Protein AF-A0A352SPP5-F1 (afdb_monomer)

Solvent-accessible surface area (backbone atoms only — not comparable to full-atom values): 5085 Å² total; per-residue (Å²): 127,84,73,78,54,50,36,42,17,76,70,48,88,58,97,64,88,86,57,46,43,59,64,95,51,65,56,72,34,60,54,47,40,62,75,73,87,80,62,84,96,59,93,77,86,91,82,70,78,64,60,42,92,85,59,90,72,82,74,60,57,36,52,40,52,60,50,52,17,60,67,25,34,70,83,47,53,112

Mean predicted aligned error: 3.98 Å

Sequence (78 aa):
MAENRGDQAFLNSDATGTWLEMTYGGALSFARRRYSRDLDGVDIVVSGIPYDNAVTYRSGCRLGPRAIRAGSVQLAEL

Radius of gyration: 14.74 Å; Cα contacts (8 Å, |Δi|>4): 89; chains: 1; bounding box: 34×26×48 Å

Secondary structure (DSSP, 8-state):
---SBS-HHHH--SSS---B--TTSS--SGGG-------TT-S---------TT-SS---GGGHHHHHHHHGGGGG--

Structure (mmCIF, N/CA/C/O backbone):
data_AF-A0A352SPP5-F1
#
_entry.id   AF-A0A352SPP5-F1
#
loop_
_atom_site.group_PDB
_atom_site.id
_atom_site.type_symbol
_atom_site.label_atom_id
_atom_site.label_alt_id
_atom_site.label_comp_id
_atom_site.label_asym_id
_atom_site.label_entity_id
_atom_site.label_seq_id
_atom_site.pdbx_PDB_ins_code
_atom_site.Cartn_x
_atom_site.Cartn_y
_atom_site.Cartn_z
_atom_site.occupancy
_atom_site.B_iso_or_equiv
_atom_site.auth_seq_id
_atom_site.auth_comp_id
_atom_site.auth_asym_id
_atom_site.auth_atom_id
_atom_site.pdbx_PDB_model_num
ATOM 1 N N . MET A 1 1 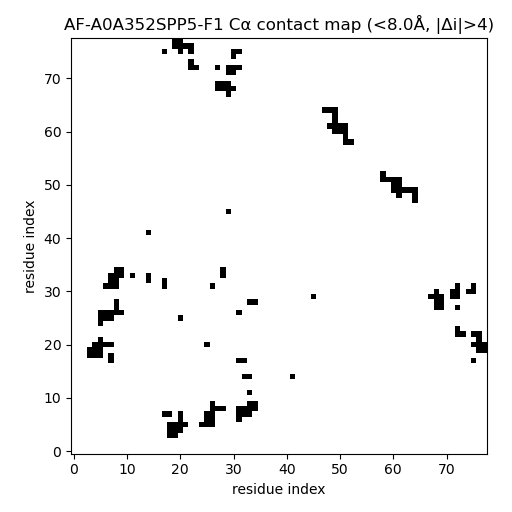? -12.131 0.672 27.294 1.00 43.09 1 MET A N 1
ATOM 2 C CA . MET A 1 1 ? -12.188 0.370 25.850 1.00 43.09 1 MET A CA 1
ATOM 3 C C . MET A 1 1 ? -10.863 0.821 25.273 1.00 43.09 1 MET A C 1
ATOM 5 O O . MET A 1 1 ? -10.466 1.933 25.598 1.00 43.09 1 MET A O 1
ATOM 9 N N . ALA A 1 2 ? -10.132 -0.042 24.563 1.00 54.41 2 ALA A N 1
ATOM 10 C CA . ALA A 1 2 ? -8.920 0.407 23.883 1.00 54.41 2 ALA A CA 1
ATOM 11 C C . ALA A 1 2 ? -9.334 1.491 22.885 1.00 54.41 2 ALA A C 1
ATOM 13 O O . ALA A 1 2 ? -10.331 1.333 22.184 1.00 54.41 2 ALA A O 1
ATOM 14 N N . GLU A 1 3 ? -8.648 2.624 22.906 1.00 70.12 3 GLU A N 1
ATOM 15 C CA . GLU A 1 3 ? -8.923 3.676 21.944 1.00 70.12 3 GLU A CA 1
ATOM 16 C C . GLU A 1 3 ? -8.530 3.153 20.557 1.00 70.12 3 GLU A C 1
ATOM 18 O O . GLU A 1 3 ? -7.413 2.669 20.390 1.00 70.12 3 GLU A O 1
ATOM 23 N N . ASN A 1 4 ? -9.455 3.189 19.592 1.00 79.31 4 ASN A N 1
ATOM 24 C CA . ASN A 1 4 ? -9.240 2.715 18.221 1.00 79.31 4 ASN A CA 1
ATOM 25 C C . ASN A 1 4 ? -8.222 3.620 17.506 1.00 79.31 4 ASN A C 1
ATOM 27 O O . ASN A 1 4 ? -8.591 4.532 16.765 1.00 79.31 4 ASN A O 1
ATOM 31 N N . ARG A 1 5 ? -6.936 3.414 17.793 1.00 80.56 5 ARG A N 1
ATOM 32 C CA . ARG A 1 5 ? -5.807 4.221 17.325 1.00 80.56 5 ARG A CA 1
ATOM 33 C C . ARG A 1 5 ? -4.612 3.327 17.043 1.00 80.56 5 ARG A C 1
ATOM 35 O O . ARG A 1 5 ? -4.247 2.507 17.881 1.00 80.56 5 ARG A O 1
ATOM 42 N N . GLY A 1 6 ? -3.959 3.572 15.910 1.00 88.31 6 GLY A N 1
ATOM 43 C CA . GLY A 1 6 ? -2.745 2.859 15.521 1.00 88.31 6 GLY A CA 1
ATOM 44 C C . GLY A 1 6 ? -2.985 1.432 15.020 1.00 88.31 6 GLY A C 1
ATOM 45 O O . GLY A 1 6 ? -3.901 0.739 15.454 1.00 88.31 6 GLY A O 1
ATOM 46 N N . ASP A 1 7 ? -2.133 1.006 14.088 1.00 92.94 7 ASP A N 1
ATOM 47 C CA . ASP A 1 7 ? -2.086 -0.339 13.500 1.00 92.94 7 ASP A CA 1
ATOM 48 C C . ASP A 1 7 ? -3.447 -0.900 13.053 1.00 92.94 7 ASP A C 1
ATOM 50 O O . ASP A 1 7 ? -3.718 -2.103 13.152 1.00 92.94 7 ASP A O 1
ATOM 54 N N . GLN A 1 8 ? -4.295 -0.038 12.481 1.00 92.44 8 GLN A N 1
ATOM 55 C CA . GLN A 1 8 ? -5.648 -0.387 12.046 1.00 92.44 8 GLN A CA 1
ATOM 56 C C . GLN A 1 8 ? -5.636 -1.578 11.086 1.00 92.44 8 GLN A C 1
ATOM 58 O O . GLN A 1 8 ? -6.495 -2.458 11.162 1.00 92.44 8 GLN A O 1
ATOM 63 N N . ALA A 1 9 ? -4.643 -1.630 10.195 1.00 94.44 9 ALA A N 1
ATOM 64 C CA . ALA A 1 9 ? -4.536 -2.677 9.189 1.00 94.44 9 ALA A CA 1
ATOM 65 C C . ALA A 1 9 ? -4.484 -4.099 9.783 1.00 94.44 9 ALA A C 1
ATOM 67 O O . ALA A 1 9 ? -4.821 -5.054 9.079 1.00 94.44 9 ALA A O 1
ATOM 68 N N . PHE A 1 10 ? -4.070 -4.244 11.048 1.00 93.56 10 PHE A N 1
ATOM 69 C CA . PHE A 1 10 ? -4.010 -5.522 11.759 1.00 93.56 10 PHE A CA 1
ATOM 70 C C . PHE A 1 10 ? -5.048 -5.647 12.875 1.00 93.56 10 PHE A C 1
ATOM 72 O O . PHE A 1 10 ? -5.536 -6.749 13.116 1.00 93.56 10 PHE A O 1
ATOM 79 N N . LEU A 1 11 ? -5.366 -4.546 13.561 1.00 92.00 11 LEU A N 1
ATOM 80 C CA . LEU A 1 11 ? -6.201 -4.565 14.763 1.00 92.00 11 LEU A CA 1
ATOM 81 C C . LEU A 1 11 ? -7.698 -4.412 14.477 1.00 92.00 11 LEU A C 1
ATOM 83 O O . LEU A 1 11 ? -8.514 -4.835 15.294 1.00 92.00 11 LEU A O 1
ATOM 87 N N . ASN A 1 12 ? -8.076 -3.832 13.336 1.00 89.88 12 ASN A N 1
ATOM 88 C CA . ASN A 1 12 ? -9.483 -3.669 12.994 1.00 89.88 12 ASN A CA 1
ATOM 89 C C . ASN A 1 12 ? -10.102 -5.016 12.589 1.00 89.88 12 ASN A C 1
ATOM 91 O O . ASN A 1 12 ? -9.664 -5.650 11.623 1.00 89.88 12 ASN A O 1
ATOM 95 N N . SER A 1 13 ? -11.136 -5.444 13.315 1.00 85.94 13 SER A N 1
ATOM 96 C CA . SER A 1 13 ? -11.943 -6.613 12.955 1.00 85.94 13 SER A CA 1
ATOM 97 C C . SER A 1 13 ? -12.862 -6.330 11.770 1.00 85.94 13 SER A C 1
ATOM 99 O O . SER A 1 13 ? -13.140 -7.240 10.988 1.00 85.94 13 SER A O 1
ATOM 101 N N . ASP A 1 14 ? -13.281 -5.076 11.603 1.00 85.56 14 ASP A N 1
ATOM 102 C CA . ASP A 1 14 ? -14.229 -4.680 10.570 1.00 85.56 14 ASP A CA 1
ATOM 103 C C . ASP A 1 14 ? -13.508 -4.310 9.270 1.00 85.56 14 ASP A C 1
ATOM 105 O O . ASP A 1 14 ? -12.412 -3.742 9.250 1.00 85.56 14 ASP A O 1
ATOM 109 N N . ALA A 1 15 ? -14.136 -4.632 8.140 1.00 83.12 15 ALA A N 1
ATOM 110 C CA . ALA A 1 15 ? -13.622 -4.289 6.815 1.00 83.12 15 ALA A CA 1
ATOM 111 C C . ALA A 1 15 ? -13.920 -2.834 6.410 1.00 83.12 15 ALA A C 1
ATOM 113 O O . ALA A 1 15 ? -13.530 -2.426 5.316 1.00 83.12 15 ALA A O 1
ATOM 114 N N . THR A 1 16 ? -14.564 -2.042 7.272 1.00 87.38 16 THR A N 1
ATOM 115 C CA . THR A 1 16 ? -14.987 -0.652 7.035 1.00 87.38 16 THR A CA 1
ATOM 116 C C . THR A 1 16 ? -14.383 0.302 8.075 1.00 87.38 16 THR A C 1
ATOM 118 O O . THR A 1 16 ? -13.685 -0.119 9.000 1.00 87.38 16 THR A O 1
ATOM 121 N N . GLY A 1 17 ? -14.585 1.609 7.876 1.00 88.00 17 GLY A N 1
ATOM 122 C CA . GLY A 1 17 ? -14.097 2.662 8.771 1.00 88.00 17 GLY A CA 1
ATOM 123 C C . GLY A 1 17 ? -12.594 2.933 8.668 1.00 88.00 17 GLY A C 1
ATOM 124 O O . GLY A 1 17 ? -11.830 2.129 8.130 1.00 88.00 17 GLY A O 1
ATOM 125 N N . THR A 1 18 ? -12.173 4.080 9.193 1.00 89.00 18 THR A N 1
ATOM 126 C CA . THR A 1 18 ? -10.772 4.523 9.253 1.00 89.00 18 THR A CA 1
ATOM 127 C C . THR A 1 18 ? -10.469 4.946 10.681 1.00 89.00 18 THR A C 1
ATOM 129 O O . THR A 1 18 ? -11.290 5.608 11.314 1.00 89.00 18 THR A O 1
ATOM 132 N N . TRP A 1 19 ? -9.333 4.507 11.208 1.00 90.38 19 TRP A N 1
ATOM 133 C CA . TRP A 1 19 ? -8.837 4.904 12.518 1.00 90.38 19 TRP A CA 1
ATOM 134 C C . TRP A 1 19 ? -7.727 5.931 12.330 1.00 90.38 19 TRP A C 1
ATOM 136 O O . TRP A 1 19 ? -6.996 5.895 11.342 1.00 90.38 19 TRP A O 1
ATOM 146 N N . LEU A 1 20 ? -7.584 6.813 13.312 1.00 87.44 20 LEU A N 1
ATOM 147 C CA . LEU A 1 20 ? -6.479 7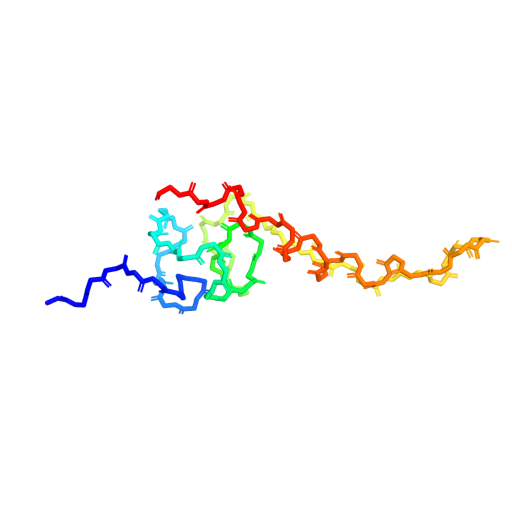.760 13.375 1.00 87.44 20 LEU A CA 1
ATOM 148 C C . LEU A 1 20 ? -5.144 7.011 13.481 1.00 87.44 20 LEU A C 1
ATOM 150 O O . LEU A 1 20 ? -4.938 6.192 14.386 1.00 87.44 20 LEU A O 1
ATOM 154 N N . GLU A 1 21 ? -4.219 7.339 12.585 1.00 89.31 21 GLU A N 1
ATOM 155 C CA . GLU A 1 21 ? -2.854 6.822 12.580 1.00 89.31 21 GLU A CA 1
ATOM 156 C C . GLU A 1 21 ? -1.843 7.957 12.435 1.00 89.31 21 GLU A C 1
ATOM 158 O O . GLU A 1 21 ? -2.040 8.910 11.686 1.00 89.31 21 GLU A O 1
ATOM 163 N N . MET A 1 22 ? -0.716 7.840 13.141 1.00 92.06 22 MET A N 1
ATOM 164 C CA . MET A 1 22 ? 0.417 8.735 12.917 1.00 92.06 22 MET A CA 1
ATOM 165 C C . MET A 1 22 ? 0.983 8.469 11.519 1.00 92.06 22 MET A C 1
ATOM 167 O O . MET A 1 22 ? 1.381 7.340 11.228 1.00 92.06 22 MET A O 1
ATOM 171 N N . THR A 1 23 ? 1.088 9.498 10.674 1.00 93.62 23 THR A N 1
ATOM 172 C CA . THR A 1 23 ? 1.528 9.369 9.270 1.00 93.62 23 THR A CA 1
ATOM 173 C C . THR A 1 23 ? 2.877 8.651 9.126 1.00 93.62 23 THR A C 1
ATOM 175 O O . THR A 1 23 ? 3.089 7.891 8.184 1.00 93.62 23 THR A O 1
ATOM 178 N N . TYR A 1 24 ? 3.781 8.846 10.088 1.00 93.31 24 TYR A N 1
ATOM 179 C CA . TYR A 1 24 ? 5.127 8.262 10.126 1.00 93.31 24 TYR A CA 1
ATOM 180 C C . TYR A 1 24 ? 5.214 6.903 10.845 1.00 93.31 24 TYR A C 1
ATOM 182 O O . TYR A 1 24 ? 6.303 6.340 10.954 1.00 93.31 24 TYR A O 1
ATOM 190 N N . GLY A 1 25 ? 4.101 6.387 11.368 1.00 92.31 25 GLY A N 1
ATOM 191 C CA . GLY A 1 25 ? 4.034 5.129 12.105 1.00 92.31 25 GLY A CA 1
ATOM 192 C C . GLY A 1 25 ? 2.987 4.169 11.543 1.00 92.31 25 GLY A C 1
ATOM 193 O O . GLY A 1 25 ? 2.429 4.371 10.461 1.00 92.31 25 GLY A O 1
ATOM 194 N N . GLY A 1 26 ? 2.726 3.113 12.306 1.00 93.56 26 GLY A N 1
ATOM 195 C CA . GLY A 1 26 ? 1.684 2.137 12.015 1.00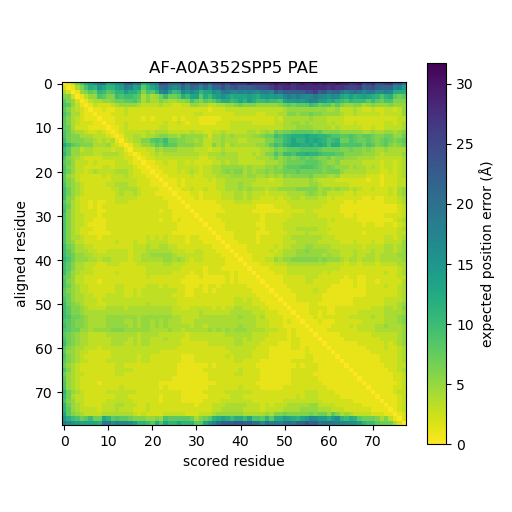 93.56 26 GLY A CA 1
ATOM 196 C C . GLY A 1 26 ? 1.979 1.193 10.842 1.00 93.56 26 GLY A C 1
ATOM 197 O O . GLY A 1 26 ? 2.950 1.336 10.093 1.00 93.56 26 GLY A O 1
ATOM 198 N N . ALA A 1 27 ? 1.089 0.228 10.656 1.00 95.25 27 ALA A N 1
ATOM 199 C CA . ALA A 1 27 ? 1.147 -0.778 9.607 1.00 95.25 27 ALA A CA 1
ATOM 200 C C . ALA A 1 27 ? 0.937 -0.208 8.189 1.00 95.25 27 ALA A C 1
ATOM 202 O O . ALA A 1 27 ? -0.034 0.492 7.906 1.00 95.25 27 ALA A O 1
ATOM 203 N N . LEU A 1 28 ? 1.815 -0.583 7.251 1.00 96.56 28 LEU A N 1
ATOM 204 C CA . LEU A 1 28 ? 1.815 -0.081 5.868 1.00 96.56 28 LEU A CA 1
ATOM 205 C C . LEU A 1 28 ? 1.046 -0.995 4.902 1.00 96.56 28 LEU A C 1
ATOM 207 O O . LEU A 1 28 ? 1.620 -1.589 3.982 1.00 96.56 28 LEU A O 1
ATOM 211 N N . SER A 1 29 ? -0.259 -1.144 5.108 1.00 96.81 29 SER A N 1
ATOM 212 C CA . SER A 1 29 ? -1.160 -1.566 4.029 1.00 96.81 29 SER A CA 1
ATOM 213 C C . SER A 1 29 ? -1.469 -0.391 3.093 1.00 96.81 29 SER A C 1
ATOM 215 O O . SER A 1 29 ? -1.059 0.742 3.338 1.00 96.81 29 SER A O 1
ATOM 217 N N . PHE A 1 30 ? -2.163 -0.649 1.982 1.00 97.25 30 PHE A N 1
ATOM 218 C CA . PHE A 1 30 ? -2.602 0.442 1.112 1.00 97.25 30 PHE A CA 1
ATOM 219 C C . PHE A 1 30 ? -3.695 1.249 1.821 1.00 97.25 30 PHE A C 1
ATOM 221 O O . PHE A 1 30 ? -4.697 0.663 2.231 1.00 97.25 30 PHE A O 1
ATOM 228 N N . ALA A 1 31 ? -3.486 2.559 1.981 1.00 95.25 31 ALA A N 1
ATOM 229 C CA . ALA A 1 31 ? -4.398 3.484 2.660 1.00 95.25 31 ALA A CA 1
ATOM 230 C C . ALA A 1 31 ? -4.904 2.963 4.025 1.00 95.25 31 ALA A C 1
ATOM 232 O O . ALA A 1 31 ? -6.076 3.112 4.363 1.00 95.25 31 ALA A O 1
ATOM 233 N N . ARG A 1 32 ? -4.028 2.273 4.772 1.00 94.88 32 ARG A N 1
ATOM 234 C CA . ARG A 1 32 ? -4.303 1.676 6.096 1.00 94.88 32 ARG A CA 1
ATOM 235 C C . ARG A 1 32 ? -5.480 0.682 6.133 1.00 94.88 32 ARG A C 1
ATOM 237 O O . ARG A 1 32 ? -5.990 0.347 7.199 1.00 94.88 32 ARG A O 1
ATOM 244 N N . ARG A 1 33 ? -5.891 0.132 4.979 1.00 95.38 33 ARG A N 1
ATOM 245 C CA . ARG A 1 33 ? -6.925 -0.918 4.906 1.00 95.38 33 ARG A CA 1
ATOM 246 C C . ARG A 1 33 ? -6.474 -2.220 5.569 1.00 95.38 33 ARG A C 1
ATOM 248 O O . ARG A 1 33 ? -5.286 -2.528 5.625 1.00 95.38 33 ARG A O 1
ATOM 255 N N . ARG A 1 34 ? -7.433 -3.018 6.033 1.00 95.19 34 ARG A N 1
ATOM 256 C CA . ARG A 1 34 ? -7.182 -4.301 6.699 1.00 95.19 34 ARG A CA 1
ATOM 257 C C . ARG A 1 34 ? -6.391 -5.269 5.811 1.00 95.19 34 ARG A C 1
ATOM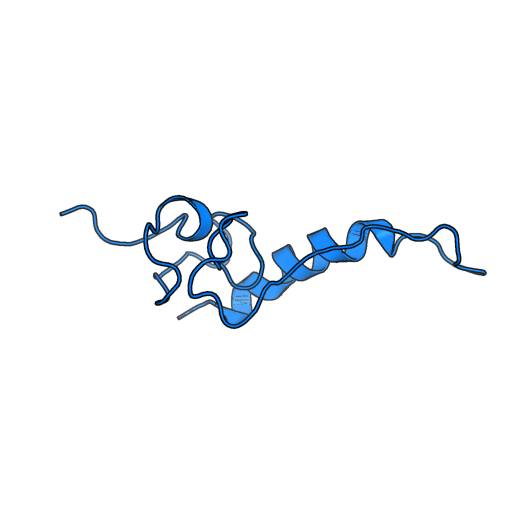 259 O O . ARG A 1 34 ? -6.737 -5.479 4.649 1.00 95.19 34 ARG A O 1
ATOM 266 N N . TYR A 1 35 ? -5.362 -5.903 6.372 1.00 95.69 35 TYR A N 1
ATOM 267 C CA . TYR A 1 35 ? -4.731 -7.070 5.760 1.00 95.69 35 TYR A CA 1
ATOM 268 C C . TYR A 1 35 ? -5.607 -8.301 6.005 1.00 95.69 35 TYR A C 1
ATOM 270 O O . TYR A 1 35 ? -5.714 -8.785 7.127 1.00 95.69 35 TYR A O 1
ATOM 278 N N . SER A 1 36 ? -6.228 -8.820 4.950 1.00 94.88 36 SER A N 1
ATOM 279 C CA . SER A 1 36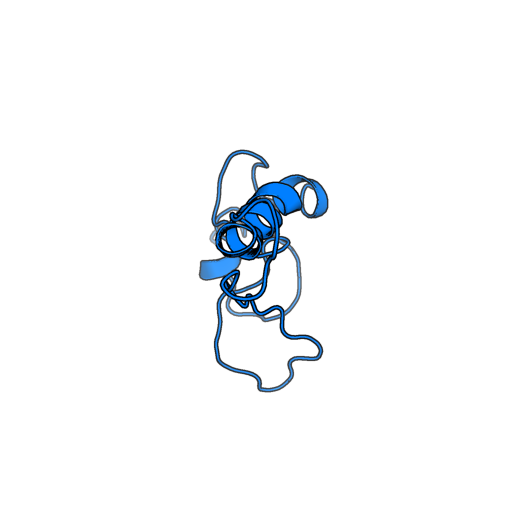 ? -7.013 -10.053 5.000 1.00 94.88 36 SER A CA 1
ATOM 280 C C . SER A 1 36 ? -6.950 -10.784 3.661 1.00 94.88 36 SER A C 1
ATOM 282 O O . SER A 1 36 ? -6.592 -10.207 2.633 1.00 94.88 36 SER A O 1
ATOM 284 N N . ARG A 1 37 ? -7.283 -12.074 3.691 1.00 95.50 37 ARG A N 1
ATOM 285 C CA . ARG A 1 37 ? -7.605 -12.879 2.503 1.00 95.50 37 ARG A CA 1
ATOM 286 C C . ARG A 1 37 ? -9.060 -13.343 2.491 1.00 95.50 37 ARG A C 1
ATOM 288 O O . ARG A 1 37 ? -9.456 -14.018 1.550 1.00 95.50 37 ARG A O 1
ATOM 295 N N . ASP A 1 38 ? -9.814 -13.005 3.531 1.00 94.12 38 ASP A N 1
ATOM 296 C CA . ASP A 1 38 ? -11.260 -13.159 3.545 1.00 94.12 38 ASP A CA 1
ATOM 297 C C . ASP A 1 38 ? -11.879 -12.091 2.640 1.00 94.12 38 ASP A C 1
ATOM 299 O O . ASP A 1 38 ? -11.512 -10.915 2.729 1.00 94.12 38 ASP A O 1
ATOM 303 N N . LEU A 1 39 ? -12.745 -12.534 1.736 1.00 94.94 39 LEU A N 1
ATOM 304 C CA . LEU A 1 39 ? -13.347 -11.721 0.683 1.00 94.94 39 LEU A CA 1
ATOM 305 C C . LEU A 1 39 ? -14.859 -11.572 0.865 1.00 94.94 39 LEU A C 1
ATOM 307 O O . LEU A 1 39 ? -15.493 -10.908 0.045 1.00 94.94 39 LEU A O 1
ATOM 311 N N . ASP A 1 40 ? -15.441 -12.191 1.894 1.00 94.88 40 ASP A N 1
ATOM 312 C CA . ASP A 1 40 ? -16.878 -12.101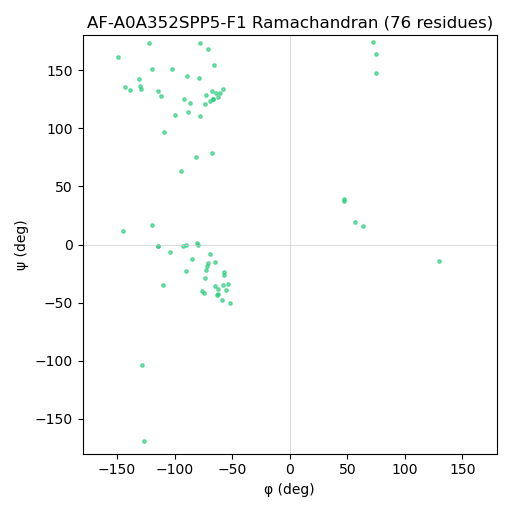 2.117 1.00 94.88 40 ASP A CA 1
ATOM 313 C C . ASP A 1 40 ? -17.294 -10.652 2.418 1.00 94.88 40 ASP A C 1
ATOM 315 O O . ASP A 1 40 ? -16.670 -9.957 3.223 1.00 94.88 40 ASP A O 1
ATOM 319 N N . GLY A 1 41 ? -18.317 -10.171 1.711 1.00 93.00 41 GLY A N 1
ATOM 320 C CA . GLY A 1 41 ? -18.808 -8.794 1.830 1.00 93.00 41 GLY A CA 1
ATOM 321 C C . GLY A 1 41 ? -17.821 -7.683 1.428 1.00 93.00 41 GLY A C 1
ATOM 322 O O . GLY A 1 41 ? -18.047 -6.531 1.792 1.00 93.00 41 GLY A O 1
ATOM 323 N N . VAL A 1 42 ? -16.729 -7.987 0.712 1.00 95.25 42 VAL A N 1
ATOM 324 C CA . VAL A 1 42 ? -15.738 -6.986 0.269 1.00 95.25 42 VAL A CA 1
ATOM 325 C C . VAL A 1 42 ? -16.069 -6.452 -1.128 1.00 95.25 42 VAL A C 1
ATOM 327 O O . VAL A 1 42 ? -16.114 -7.213 -2.090 1.00 95.25 42 VAL A O 1
ATOM 330 N N . ASP A 1 43 ? -16.189 -5.127 -1.266 1.00 96.31 43 ASP A N 1
ATOM 331 C CA . ASP A 1 43 ? -16.424 -4.478 -2.568 1.00 96.31 43 ASP A CA 1
ATOM 332 C C . ASP A 1 43 ? -15.162 -4.405 -3.446 1.00 96.31 43 ASP A C 1
ATOM 334 O O . ASP A 1 43 ? -15.221 -4.552 -4.667 1.00 96.31 43 ASP A O 1
ATOM 338 N N . ILE A 1 44 ? -14.001 -4.123 -2.836 1.00 96.06 44 ILE A N 1
ATOM 339 C CA . ILE A 1 44 ? -12.742 -3.853 -3.545 1.00 96.06 44 ILE A CA 1
ATOM 340 C C . ILE A 1 44 ? -11.571 -4.540 -2.848 1.00 96.06 44 ILE A C 1
ATOM 342 O O . ILE A 1 44 ? -11.355 -4.385 -1.646 1.00 96.06 44 ILE A O 1
ATOM 346 N N . VAL A 1 45 ? -10.739 -5.215 -3.645 1.00 96.81 45 VAL A N 1
ATOM 347 C CA . VAL A 1 45 ? -9.483 -5.823 -3.198 1.00 96.81 45 VAL A CA 1
ATOM 348 C C . VAL A 1 45 ? -8.296 -5.090 -3.810 1.00 96.81 45 VAL A C 1
ATOM 350 O O . VAL A 1 45 ? -8.179 -4.974 -5.029 1.00 96.81 45 VAL A O 1
ATOM 353 N N . VAL A 1 46 ? -7.358 -4.664 -2.962 1.00 97.75 46 VAL A N 1
ATOM 354 C CA . VAL A 1 46 ? -6.065 -4.131 -3.407 1.00 97.75 46 VAL A CA 1
ATOM 355 C C . VAL A 1 46 ? -5.001 -5.218 -3.296 1.00 97.75 46 VAL A C 1
ATOM 357 O O . VAL A 1 46 ? -4.593 -5.605 -2.200 1.00 97.75 46 VAL A O 1
ATOM 360 N N . SER A 1 47 ? -4.511 -5.685 -4.444 1.00 98.06 47 SER A N 1
ATOM 361 C CA . SER A 1 47 ? -3.431 -6.671 -4.537 1.00 98.06 47 SER A CA 1
ATOM 362 C C . SER A 1 47 ? -2.232 -6.108 -5.297 1.00 98.06 47 SER A C 1
ATOM 364 O O . SER A 1 47 ? -2.366 -5.231 -6.146 1.00 98.06 47 SER A O 1
ATOM 366 N N . GLY A 1 48 ? -1.037 -6.597 -4.971 1.00 98.00 48 GLY A N 1
ATOM 367 C CA . GLY A 1 48 ? 0.206 -6.180 -5.613 1.00 98.00 48 GLY A CA 1
ATOM 368 C C . GLY A 1 48 ? 0.834 -7.327 -6.389 1.00 98.00 48 GLY A C 1
ATOM 369 O O . GLY A 1 48 ? 1.011 -8.403 -5.825 1.00 98.00 48 GLY A O 1
ATOM 370 N N . ILE A 1 49 ? 1.231 -7.075 -7.637 1.00 98.19 49 ILE A N 1
ATOM 371 C CA . ILE A 1 49 ? 1.967 -8.029 -8.479 1.00 98.19 49 ILE A CA 1
ATOM 372 C C . ILE A 1 49 ? 3.408 -7.513 -8.638 1.00 98.19 49 ILE A C 1
ATOM 374 O O . ILE A 1 49 ? 3.652 -6.625 -9.455 1.00 98.19 49 ILE A O 1
ATOM 378 N N . PRO A 1 50 ? 4.374 -7.999 -7.838 1.00 98.06 50 PRO A N 1
ATOM 379 C CA . PRO A 1 50 ? 5.755 -7.523 -7.874 1.00 98.06 50 PRO A CA 1
ATOM 380 C C . PRO A 1 50 ? 6.543 -8.191 -9.014 1.00 98.06 50 PRO A C 1
ATOM 382 O O . PRO A 1 50 ? 7.358 -9.081 -8.780 1.00 98.06 50 PRO A O 1
ATOM 385 N N . TYR A 1 51 ? 6.302 -7.768 -10.256 1.00 98.50 51 TYR A N 1
ATOM 386 C CA . TYR A 1 51 ? 6.912 -8.354 -11.454 1.00 98.50 51 TYR A CA 1
ATOM 387 C C . TYR A 1 51 ? 7.529 -7.289 -12.363 1.00 98.50 51 TYR A C 1
ATOM 389 O O . TYR A 1 51 ? 6.906 -6.263 -12.617 1.00 98.50 51 TYR A O 1
ATOM 397 N N . ASP A 1 52 ? 8.731 -7.545 -12.884 1.00 98.38 52 ASP A N 1
ATOM 398 C CA . ASP A 1 52 ? 9.408 -6.645 -13.825 1.00 98.38 52 ASP A CA 1
ATOM 399 C C . ASP A 1 52 ? 10.235 -7.355 -14.914 1.00 98.38 52 ASP A C 1
ATOM 401 O O . ASP A 1 52 ? 10.953 -6.686 -15.646 1.00 98.38 52 ASP A O 1
ATOM 405 N N . ASN A 1 53 ? 10.117 -8.676 -15.104 1.00 98.25 53 ASN A N 1
ATOM 406 C CA . ASN A 1 53 ? 10.920 -9.378 -16.125 1.00 98.25 53 ASN A CA 1
ATOM 407 C C . ASN A 1 53 ? 10.517 -9.034 -17.577 1.00 98.25 53 ASN A C 1
ATOM 409 O O . ASN A 1 53 ? 11.199 -9.445 -18.509 1.00 98.25 53 ASN A O 1
ATOM 413 N N . ALA A 1 54 ? 9.414 -8.307 -17.785 1.00 98.19 54 ALA A N 1
ATOM 414 C CA . ALA A 1 54 ? 8.962 -7.858 -19.106 1.00 98.19 54 ALA A CA 1
ATOM 415 C C . ALA A 1 54 ? 9.464 -6.451 -19.496 1.00 98.19 54 ALA A C 1
ATOM 417 O O . ALA A 1 54 ? 9.130 -5.964 -20.575 1.00 98.19 54 ALA A O 1
ATOM 418 N N . VAL A 1 55 ? 10.219 -5.763 -18.632 1.00 97.94 55 VAL A N 1
ATOM 419 C CA . VAL A 1 55 ? 10.715 -4.408 -18.927 1.00 97.94 55 VAL A CA 1
ATOM 420 C C . VAL A 1 55 ? 11.925 -4.449 -19.865 1.00 97.94 55 VAL A C 1
ATOM 422 O O . VAL A 1 55 ? 12.778 -5.323 -19.755 1.00 97.94 55 VAL A O 1
ATOM 425 N N . THR A 1 56 ? 12.027 -3.477 -20.773 1.00 98.38 56 THR A N 1
ATOM 426 C CA . THR A 1 56 ? 13.093 -3.411 -21.795 1.00 98.38 56 THR A CA 1
ATOM 427 C C . THR A 1 56 ? 14.192 -2.388 -21.494 1.00 98.38 56 THR A C 1
ATOM 429 O O . THR A 1 56 ? 15.185 -2.332 -22.215 1.00 98.38 56 THR A O 1
ATOM 432 N N . TYR A 1 57 ? 14.035 -1.571 -20.446 1.00 98.19 57 TYR A N 1
ATOM 433 C CA . TYR A 1 57 ? 15.017 -0.558 -20.043 1.00 98.19 57 TYR A CA 1
ATOM 434 C C . TYR A 1 57 ? 15.382 -0.682 -18.557 1.00 98.19 57 TYR A C 1
ATOM 436 O O . TYR A 1 57 ? 16.143 -1.569 -18.182 1.00 98.19 57 TYR A O 1
ATOM 444 N N . ARG A 1 58 ? 14.863 0.193 -17.687 1.00 98.12 58 ARG A N 1
ATOM 445 C CA . ARG A 1 58 ? 15.169 0.160 -16.250 1.00 98.12 58 ARG A CA 1
ATOM 446 C C . ARG A 1 58 ? 14.230 -0.796 -15.519 1.00 98.12 58 ARG A C 1
ATOM 448 O O . ARG A 1 58 ? 13.016 -0.605 -15.532 1.00 98.12 58 ARG A O 1
ATOM 455 N N . SER A 1 59 ? 14.812 -1.786 -14.848 1.00 98.31 59 SER A N 1
ATOM 456 C CA . SER A 1 59 ? 14.122 -2.647 -13.884 1.00 98.31 59 SER A CA 1
ATOM 457 C C . SER A 1 59 ? 13.778 -1.903 -12.592 1.00 98.31 59 SER A C 1
ATOM 459 O O . SER A 1 59 ? 14.294 -0.816 -12.332 1.00 98.31 59 SER A O 1
ATOM 461 N N . GLY A 1 60 ? 12.935 -2.512 -11.751 1.00 98.19 60 GLY A N 1
ATOM 462 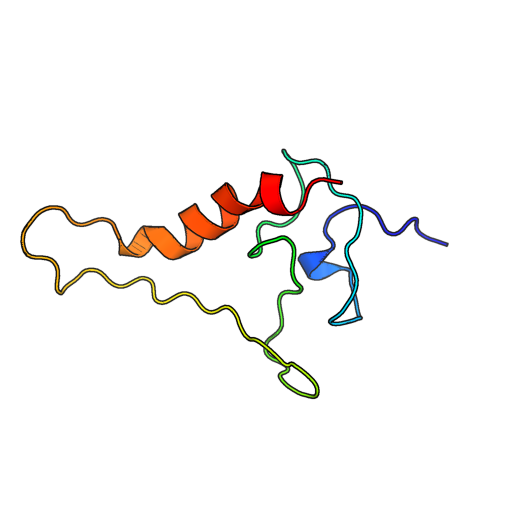C CA . GLY A 1 60 ? 12.614 -1.987 -10.420 1.00 98.19 60 GLY A CA 1
ATOM 463 C C . GLY A 1 60 ? 11.124 -1.893 -10.104 1.00 98.19 60 GLY A C 1
ATOM 464 O O . GLY A 1 60 ? 10.774 -1.786 -8.928 1.00 98.19 60 GLY A O 1
ATOM 465 N N . CYS A 1 61 ? 10.223 -2.007 -11.091 1.00 98.25 61 CYS A N 1
ATOM 466 C CA . CYS A 1 61 ? 8.780 -1.933 -10.822 1.00 98.25 61 CYS A CA 1
ATOM 467 C C . CYS A 1 61 ? 8.263 -3.093 -9.949 1.00 98.25 61 CYS A C 1
ATOM 469 O O . CYS A 1 61 ? 7.230 -2.937 -9.299 1.00 98.25 61 CYS A O 1
ATOM 471 N N . ARG A 1 62 ? 9.035 -4.184 -9.785 1.00 98.69 62 ARG A N 1
ATOM 472 C CA . ARG A 1 62 ? 8.759 -5.236 -8.788 1.00 98.69 62 ARG A CA 1
ATOM 473 C C . ARG A 1 62 ? 8.673 -4.706 -7.348 1.00 98.69 62 ARG A C 1
ATOM 475 O O . ARG A 1 62 ? 7.987 -5.291 -6.517 1.00 98.69 62 ARG A O 1
ATOM 482 N N . LEU A 1 63 ? 9.339 -3.588 -7.044 1.00 98.62 63 LEU A N 1
ATOM 483 C CA . LEU A 1 63 ? 9.286 -2.919 -5.736 1.00 98.62 63 LEU A CA 1
ATOM 484 C C . LEU A 1 63 ? 8.086 -1.963 -5.608 1.00 98.62 63 LEU A C 1
ATOM 486 O O . LEU A 1 63 ? 7.747 -1.534 -4.502 1.00 98.62 63 LEU A O 1
ATOM 490 N N . GLY A 1 64 ? 7.417 -1.665 -6.726 1.00 98.56 64 GLY A N 1
ATOM 491 C CA . GLY A 1 64 ? 6.304 -0.725 -6.842 1.00 98.56 64 GLY A CA 1
ATOM 492 C C . GLY A 1 64 ? 5.174 -0.979 -5.845 1.00 98.56 64 GLY A C 1
ATOM 493 O O . GLY A 1 64 ? 4.830 -0.055 -5.114 1.00 98.56 64 GLY A O 1
ATOM 494 N N . PRO A 1 65 ? 4.637 -2.208 -5.702 1.00 98.69 65 PRO A N 1
ATOM 495 C CA . PRO A 1 65 ? 3.552 -2.458 -4.755 1.00 98.69 65 PRO A CA 1
ATOM 496 C C . PRO A 1 65 ? 3.888 -2.098 -3.303 1.00 98.69 65 PRO A C 1
ATOM 498 O O . PRO A 1 65 ? 3.016 -1.651 -2.562 1.00 98.69 65 PRO A O 1
ATOM 501 N N . ARG A 1 66 ? 5.141 -2.283 -2.867 1.00 98.38 66 ARG A N 1
ATOM 502 C CA . ARG A 1 66 ? 5.572 -1.869 -1.522 1.00 98.38 66 ARG A CA 1
ATOM 503 C C . ARG A 1 66 ? 5.743 -0.352 -1.439 1.00 98.38 66 ARG A C 1
ATOM 505 O O . ARG A 1 66 ? 5.316 0.238 -0.451 1.00 98.38 66 ARG A O 1
ATOM 512 N N . ALA A 1 67 ? 6.317 0.263 -2.472 1.00 98.56 67 ALA A N 1
ATOM 513 C CA . ALA A 1 67 ? 6.488 1.711 -2.546 1.00 98.56 67 ALA A CA 1
ATOM 514 C C . ALA A 1 67 ? 5.141 2.456 -2.546 1.00 98.56 67 ALA A C 1
ATOM 516 O O . ALA A 1 67 ? 4.985 3.415 -1.801 1.00 98.56 67 ALA A O 1
ATOM 517 N N . ILE A 1 68 ? 4.144 1.978 -3.297 1.00 98.44 68 ILE A N 1
ATOM 518 C CA . ILE A 1 68 ? 2.793 2.562 -3.346 1.00 98.44 68 ILE A CA 1
ATOM 519 C C . ILE A 1 68 ? 2.103 2.472 -1.980 1.00 98.44 68 ILE A C 1
ATOM 521 O O . ILE A 1 68 ? 1.518 3.453 -1.532 1.00 98.44 68 ILE A O 1
ATOM 525 N N . ARG A 1 69 ? 2.203 1.332 -1.278 1.00 98.25 69 ARG A N 1
ATOM 526 C CA . ARG A 1 69 ? 1.661 1.212 0.089 1.00 98.25 69 ARG A CA 1
ATOM 527 C C . ARG A 1 69 ? 2.289 2.239 1.032 1.00 98.25 69 ARG A C 1
ATOM 529 O O . ARG A 1 69 ? 1.560 2.964 1.698 1.00 98.25 69 ARG A O 1
ATOM 536 N N . ALA A 1 70 ? 3.616 2.362 1.025 1.00 97.75 70 ALA A N 1
ATOM 537 C CA . ALA A 1 70 ? 4.318 3.353 1.840 1.00 97.75 70 ALA A CA 1
ATOM 538 C C . ALA A 1 70 ? 3.997 4.806 1.434 1.00 97.75 70 ALA A C 1
ATOM 540 O O . ALA A 1 70 ? 3.881 5.667 2.294 1.00 97.75 70 ALA A O 1
ATOM 541 N N . GLY A 1 71 ? 3.808 5.082 0.142 1.00 97.19 71 GLY A N 1
ATOM 542 C CA . GLY A 1 71 ? 3.424 6.406 -0.355 1.00 97.19 71 GLY A CA 1
ATOM 543 C C . GLY A 1 71 ? 1.973 6.790 -0.049 1.00 97.19 71 GLY A C 1
ATOM 544 O O . GLY A 1 71 ? 1.636 7.966 -0.075 1.00 97.19 71 GLY A O 1
ATOM 545 N N . SER A 1 72 ? 1.114 5.819 0.275 1.00 96.88 72 SER A N 1
ATOM 546 C CA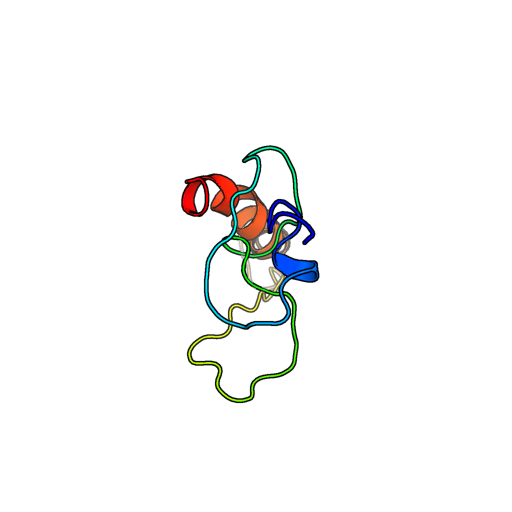 . SER A 1 72 ? -0.305 6.064 0.559 1.00 96.88 72 SER A CA 1
ATOM 547 C C . SER A 1 72 ? -0.595 6.585 1.972 1.00 96.88 72 SER A C 1
ATOM 549 O O . SER A 1 72 ? -1.754 6.830 2.287 1.00 96.88 72 SER A O 1
ATOM 551 N N . VAL A 1 73 ? 0.420 6.768 2.827 1.00 95.94 73 VAL A N 1
ATOM 552 C CA . VAL A 1 73 ? 0.210 7.118 4.245 1.00 95.94 73 VAL A CA 1
ATOM 553 C C . VAL A 1 73 ? -0.494 8.461 4.447 1.00 95.94 73 VAL A C 1
ATOM 555 O O . VAL A 1 73 ? -1.366 8.538 5.303 1.00 95.94 73 VAL A O 1
ATOM 558 N N . GLN A 1 74 ? -0.187 9.476 3.633 1.00 94.62 74 GLN A N 1
ATOM 559 C CA . GLN A 1 74 ? -0.840 10.794 3.701 1.00 94.62 74 GLN A CA 1
ATOM 560 C C . GLN A 1 74 ? -2.276 10.773 3.162 1.00 94.62 74 GLN A C 1
ATOM 562 O O . GLN A 1 74 ? -3.088 11.605 3.533 1.00 94.62 74 GLN A O 1
ATOM 567 N N . LEU A 1 75 ? -2.639 9.804 2.314 1.00 93.19 75 LEU A N 1
ATOM 568 C CA . LEU A 1 75 ? -4.022 9.682 1.825 1.00 93.19 75 LEU A CA 1
ATOM 569 C C . LEU A 1 75 ? -4.991 9.211 2.918 1.00 93.19 75 LEU A C 1
ATOM 571 O O . LEU A 1 75 ? -6.203 9.285 2.738 1.00 93.19 75 LEU A O 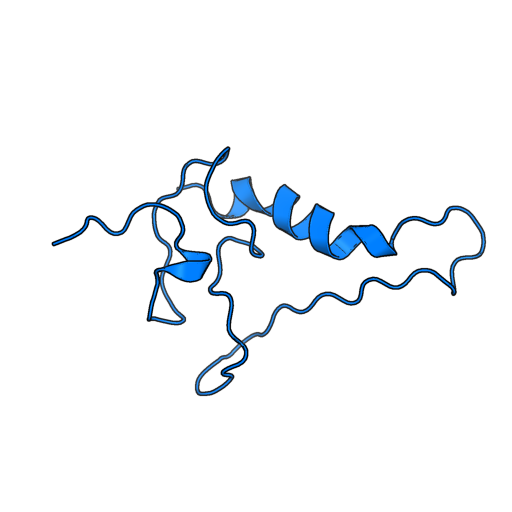1
ATOM 575 N N . ALA A 1 76 ? -4.453 8.682 4.014 1.00 89.06 76 ALA A N 1
ATOM 576 C CA . ALA A 1 76 ? -5.197 8.148 5.143 1.00 89.06 76 ALA A CA 1
ATOM 577 C C . ALA A 1 76 ? -4.877 8.897 6.451 1.00 89.06 76 ALA A C 1
ATOM 579 O O . ALA A 1 76 ? -5.154 8.370 7.525 1.00 89.06 76 ALA A O 1
ATOM 580 N N . GLU A 1 77 ? -4.281 10.093 6.372 1.00 76.56 77 GLU A N 1
ATOM 581 C CA . GLU A 1 77 ? -4.064 10.952 7.540 1.00 76.56 77 GLU A CA 1
ATOM 582 C C . GLU A 1 77 ? -5.294 11.845 7.747 1.00 76.56 77 GLU A C 1
ATOM 584 O O . GLU A 1 77 ? -5.599 12.656 6.880 1.00 76.56 77 GLU A O 1
ATOM 589 N N . LEU A 1 78 ? -6.029 11.667 8.850 1.00 59.69 78 LEU A N 1
ATOM 590 C CA . LEU A 1 78 ? -7.062 12.590 9.345 1.00 59.69 78 LEU A CA 1
ATOM 591 C C . LEU A 1 78 ? -7.371 12.297 10.807 1.00 59.69 78 LEU A C 1
ATOM 593 O O . LEU A 1 78 ? -7.829 11.163 11.082 1.00 59.69 78 LEU A O 1
#

Foldseek 3Di:
DPQQEAQCQDPPPDQDDAHAYDLPDHDQDQLSGHDDPDCPPPPDDDDDDLDFPPDDDDDDCSCVNVVNSNVRSVVNHD

pLDDT: mean 92.25, std 9.76, range [43.09, 98.69]

Nearest PDB structures (foldseek):
  4dz4-assembly1_A  TM=9.978E-01  e=5.871E-09  Burkholderia thailandensis E264
  4dz4-assembly1_F  TM=9.977E-01  e=2.973E-08  Burkholderia thailandensis E264
  4dz4-assembly1_D  TM=9.979E-01  e=4.461E-08  Burkholderia thailandensis E264